Protein AF-A0A117MCD7-F1 (afdb_monomer_lite)

Secondary structure (DSSP, 8-state):
-HHHHHHTT-S-EEEE--HHHHHTT-HHHHHHHHHHHHTTS-EEEE--GGGS-HHHHHHHHHHHHHHT-SEEE---TTS--SS----------------

Foldseek 3Di:
DLLVCVVVPDQEAEEEFPQVCLVVVVLVVRLVVLLVNCVSHAYEYADLQLSDDPVSVVSVVVSNVSSNHPYYHHHDPPRNCPPPDDDDDDDPDHDDPDD

pLDDT: mean 82.82, std 20.57, range [28.67, 97.81]

Sequence (99 aa):
MSKKAVSDGADELDIVINIPDVIHGRWSKIEKDLKAICRLQDTKVIIGSGFLTDDDIAKASQIVKKAGAICVKTATEKDPLENRELKENKFKNVLFLQK

Structure (mmCIF, N/CA/C/O backbone):
data_AF-A0A117MCD7-F1
#
_entry.id   AF-A0A117MCD7-F1
#
loop_
_atom_site.group_PDB
_atom_site.id
_atom_site.type_symbol
_atom_site.label_atom_id
_atom_site.label_alt_id
_atom_site.label_comp_id
_atom_site.label_asym_id
_atom_site.label_entity_id
_atom_site.label_seq_id
_atom_site.pdbx_PDB_ins_code
_atom_site.Cartn_x
_atom_site.Cartn_y
_atom_site.Cartn_z
_atom_site.occupancy
_atom_site.B_iso_or_equiv
_atom_site.auth_seq_id
_atom_site.auth_comp_id
_atom_site.auth_asym_id
_atom_site.auth_atom_id
_atom_site.pdbx_PDB_model_num
ATOM 1 N N . MET A 1 1 ? -7.554 -9.885 10.027 1.00 65.19 1 MET A N 1
ATOM 2 C CA . MET A 1 1 ? -6.281 -9.507 10.676 1.00 65.19 1 MET A CA 1
ATOM 3 C C . MET A 1 1 ? -6.266 -8.025 11.023 1.00 65.19 1 MET A C 1
ATOM 5 O O . MET A 1 1 ? -6.197 -7.744 12.206 1.00 65.19 1 MET A O 1
ATOM 9 N N . SER A 1 2 ? -6.495 -7.098 10.085 1.00 72.75 2 SER A N 1
ATOM 10 C CA . SER A 1 2 ? -6.547 -5.649 10.384 1.00 72.75 2 SER A CA 1
ATOM 11 C C . SER A 1 2 ? -7.542 -5.280 11.495 1.00 72.75 2 SER A C 1
ATOM 13 O O . SER A 1 2 ? -7.175 -4.606 12.444 1.00 72.75 2 SER A O 1
ATOM 15 N N . LYS A 1 3 ? -8.766 -5.832 11.472 1.00 77.38 3 LYS A N 1
ATOM 16 C CA . LYS A 1 3 ? -9.752 -5.639 12.558 1.00 77.38 3 LYS A CA 1
ATOM 17 C C . LYS A 1 3 ? -9.271 -6.124 13.932 1.00 77.38 3 LYS A C 1
ATOM 19 O O . LYS A 1 3 ? -9.654 -5.554 14.942 1.00 77.38 3 LYS A O 1
ATOM 24 N N . LYS A 1 4 ? -8.457 -7.185 13.964 1.00 80.88 4 LYS A N 1
ATOM 25 C CA . LYS A 1 4 ? -7.906 -7.719 15.211 1.00 80.88 4 LYS A CA 1
ATOM 26 C C . LYS A 1 4 ? -6.795 -6.812 15.738 1.00 80.88 4 LYS A C 1
ATOM 28 O O . LYS A 1 4 ? -6.839 -6.484 16.906 1.00 80.88 4 LYS A O 1
ATOM 33 N N . ALA A 1 5 ? -5.890 -6.345 14.877 1.00 79.44 5 ALA A N 1
ATOM 34 C CA . ALA A 1 5 ? -4.858 -5.384 15.270 1.00 79.44 5 ALA A CA 1
ATOM 35 C C . ALA A 1 5 ? -5.466 -4.097 15.858 1.00 79.44 5 ALA A C 1
ATOM 37 O O . ALA A 1 5 ? -5.031 -3.641 16.907 1.00 79.44 5 ALA A O 1
ATOM 38 N N . VAL A 1 6 ? -6.534 -3.578 15.242 1.00 81.12 6 VAL A N 1
ATOM 39 C CA . VAL A 1 6 ? -7.284 -2.434 15.790 1.00 81.12 6 VAL A CA 1
ATOM 40 C C . VAL A 1 6 ? -7.910 -2.779 17.147 1.00 81.12 6 VAL A C 1
ATOM 42 O O . VAL A 1 6 ? -7.778 -2.015 18.094 1.00 81.12 6 VAL A O 1
ATOM 45 N N . SER A 1 7 ? -8.542 -3.950 17.277 1.00 84.19 7 SER A N 1
ATOM 46 C CA . SER A 1 7 ? -9.109 -4.407 18.556 1.00 84.19 7 SER A CA 1
ATOM 47 C C . SER A 1 7 ? -8.060 -4.625 19.650 1.00 84.19 7 SER A C 1
ATOM 49 O O . SER A 1 7 ? -8.393 -4.516 20.825 1.00 84.19 7 SER A O 1
ATOM 51 N N . ASP A 1 8 ? -6.828 -4.957 19.272 1.00 87.25 8 ASP A N 1
ATOM 52 C CA . ASP A 1 8 ? -5.701 -5.148 20.183 1.00 87.25 8 ASP A CA 1
ATOM 53 C C . ASP A 1 8 ? -5.031 -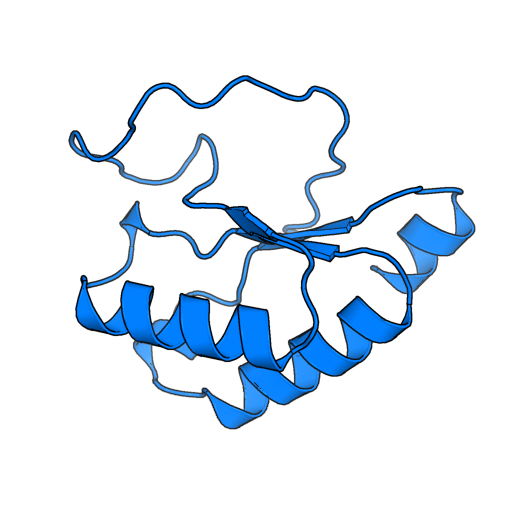3.800 20.551 1.00 87.25 8 ASP A C 1
ATOM 55 O O . ASP A 1 8 ? -4.046 -3.791 21.284 1.00 87.25 8 ASP A O 1
ATOM 59 N N . GLY A 1 9 ? -5.574 -2.666 20.078 1.00 85.44 9 GLY A N 1
ATOM 60 C CA . GLY A 1 9 ? -5.144 -1.316 20.453 1.00 85.44 9 GLY A CA 1
ATOM 61 C C . GLY A 1 9 ? -4.087 -0.692 19.542 1.00 85.44 9 GLY A C 1
ATOM 62 O O . GLY A 1 9 ? -3.364 0.189 19.989 1.00 85.44 9 GLY A O 1
ATOM 63 N N . ALA A 1 10 ? -3.953 -1.138 18.289 1.00 83.88 10 ALA A N 1
ATOM 64 C CA . ALA A 1 10 ? -3.010 -0.524 17.354 1.00 83.88 10 ALA A CA 1
ATOM 65 C C . ALA A 1 10 ? -3.444 0.898 16.945 1.00 83.88 10 ALA A C 1
ATOM 67 O O . ALA A 1 10 ? -4.519 1.084 16.366 1.00 83.88 10 ALA A O 1
ATOM 68 N N . ASP A 1 11 ? -2.568 1.876 17.180 1.00 87.69 11 ASP A N 1
ATOM 69 C CA . ASP A 1 11 ? -2.767 3.273 16.770 1.00 87.69 11 ASP A CA 1
ATOM 70 C C . ASP A 1 11 ? -2.648 3.467 15.249 1.00 87.69 11 ASP A C 1
ATOM 72 O O . ASP A 1 11 ? -3.276 4.351 14.680 1.00 87.69 11 ASP A O 1
ATOM 76 N N . GLU A 1 12 ? -1.877 2.613 14.572 1.00 89.12 12 GLU A N 1
ATOM 77 C CA . GLU A 1 12 ? -1.642 2.672 13.127 1.00 89.12 12 GLU A CA 1
ATOM 78 C C . GLU A 1 12 ? -1.488 1.264 12.530 1.00 89.12 12 GLU A C 1
ATOM 80 O O . GLU A 1 12 ? -1.133 0.301 13.219 1.00 89.12 12 GLU A O 1
ATOM 85 N N . LEU A 1 13 ? -1.725 1.140 11.221 1.00 91.88 13 LEU A N 1
ATOM 86 C CA . LEU A 1 13 ? -1.538 -0.095 10.461 1.00 91.88 13 LEU A CA 1
ATOM 87 C C . LEU A 1 13 ? -0.472 0.067 9.374 1.00 91.88 13 LEU A C 1
ATOM 89 O O . LEU A 1 13 ? -0.640 0.856 8.450 1.00 91.88 13 LEU A O 1
ATOM 93 N N . ASP A 1 14 ? 0.555 -0.776 9.407 1.00 92.62 14 ASP A N 1
ATOM 94 C CA . ASP A 1 14 ? 1.526 -0.925 8.319 1.00 92.62 14 ASP A CA 1
ATOM 95 C C . ASP A 1 14 ? 1.173 -2.171 7.496 1.00 92.62 14 ASP A C 1
ATOM 97 O O . ASP A 1 14 ? 1.285 -3.307 7.962 1.00 92.62 14 ASP A O 1
ATOM 101 N N . ILE A 1 15 ? 0.717 -1.964 6.262 1.00 93.69 15 ILE A N 1
ATOM 102 C CA . ILE A 1 15 ? 0.219 -3.030 5.387 1.00 93.69 15 ILE A CA 1
ATOM 103 C C . ILE A 1 15 ? 1.140 -3.183 4.190 1.00 93.69 15 ILE A C 1
ATOM 105 O O . ILE A 1 15 ? 1.433 -2.207 3.509 1.00 93.69 15 ILE A O 1
ATOM 109 N N . VAL A 1 16 ? 1.545 -4.409 3.871 1.00 94.69 16 VAL A N 1
ATOM 110 C CA . VAL A 1 16 ? 2.208 -4.675 2.592 1.00 94.69 16 VAL A CA 1
ATOM 111 C C . VAL A 1 16 ? 1.149 -4.898 1.518 1.00 94.69 16 VAL A C 1
ATOM 113 O O . VAL A 1 16 ? 0.212 -5.678 1.710 1.00 94.69 16 VAL A O 1
ATOM 116 N N . ILE A 1 17 ? 1.278 -4.193 0.395 1.00 94.50 17 ILE A N 1
ATOM 117 C CA . ILE A 1 17 ? 0.397 -4.372 -0.757 1.00 94.50 17 ILE A CA 1
ATOM 118 C C . ILE A 1 17 ? 0.524 -5.800 -1.301 1.00 94.50 17 ILE A C 1
ATOM 120 O O . ILE A 1 17 ? 1.560 -6.453 -1.178 1.00 94.50 17 ILE A O 1
ATOM 124 N N . ASN A 1 18 ? -0.521 -6.291 -1.959 1.00 94.88 18 ASN A N 1
ATOM 125 C CA . ASN A 1 18 ? -0.428 -7.554 -2.676 1.00 94.88 18 ASN A CA 1
ATOM 126 C C . ASN A 1 18 ? 0.397 -7.360 -3.962 1.00 94.88 18 ASN A C 1
ATOM 128 O O . ASN A 1 18 ? -0.144 -6.975 -4.995 1.00 94.88 18 ASN A O 1
ATOM 132 N N . ILE A 1 19 ? 1.704 -7.617 -3.884 1.00 94.06 19 ILE A N 1
ATOM 133 C CA . ILE A 1 19 ? 2.655 -7.459 -4.996 1.00 94.06 19 ILE A CA 1
ATOM 134 C C . ILE A 1 19 ? 2.231 -8.265 -6.241 1.00 94.06 19 ILE A C 1
ATOM 136 O O . ILE A 1 19 ? 2.201 -7.683 -7.324 1.00 94.06 19 ILE A O 1
ATOM 140 N N . PRO A 1 20 ? 1.806 -9.544 -6.146 1.00 95.75 20 PRO A N 1
ATOM 141 C CA . PRO A 1 20 ? 1.244 -10.248 -7.300 1.00 95.75 20 PRO A CA 1
ATOM 142 C C . PRO A 1 20 ? 0.057 -9.531 -7.960 1.00 95.75 20 PRO A C 1
ATOM 144 O O . PRO A 1 20 ? -0.048 -9.514 -9.183 1.00 95.75 20 PRO A O 1
ATOM 147 N N . ASP A 1 21 ? -0.849 -8.927 -7.182 1.00 97.31 21 ASP A N 1
ATOM 148 C CA . ASP A 1 21 ? -1.954 -8.142 -7.747 1.00 97.31 21 ASP A CA 1
ATOM 149 C C . ASP A 1 21 ? -1.443 -6.899 -8.497 1.00 97.31 21 ASP A C 1
ATOM 151 O O . ASP A 1 21 ? -2.043 -6.534 -9.507 1.00 97.31 21 ASP A O 1
ATOM 155 N N . VAL A 1 22 ? -0.355 -6.273 -8.032 1.00 96.25 22 VAL A N 1
ATOM 156 C CA . VAL A 1 22 ? 0.296 -5.125 -8.691 1.00 96.25 22 VAL A CA 1
ATOM 157 C C . VAL A 1 22 ? 0.889 -5.567 -10.028 1.00 96.25 22 VAL A C 1
ATOM 159 O O . VAL A 1 22 ? 0.510 -5.023 -11.060 1.00 96.25 22 VAL A O 1
ATOM 162 N N . ILE A 1 23 ? 1.707 -6.626 -10.022 1.00 93.38 23 ILE A N 1
ATOM 163 C CA . ILE A 1 23 ? 2.347 -7.197 -11.223 1.00 93.38 23 ILE A CA 1
ATOM 164 C C . ILE A 1 23 ? 1.302 -7.624 -12.267 1.00 93.38 23 ILE A C 1
ATOM 166 O O . ILE A 1 23 ? 1.508 -7.488 -13.469 1.00 93.38 23 ILE A O 1
ATOM 170 N N . HIS A 1 24 ? 0.146 -8.123 -11.824 1.00 97.00 24 HIS A N 1
ATOM 171 C CA . HIS A 1 24 ? -0.955 -8.508 -12.710 1.00 97.00 24 HIS A CA 1
ATOM 172 C C . HIS A 1 24 ? -1.948 -7.375 -13.014 1.00 97.00 24 HIS A C 1
ATOM 174 O O . HIS A 1 24 ? -3.008 -7.633 -13.590 1.00 97.00 24 HIS A O 1
ATOM 180 N N . GLY A 1 25 ? -1.664 -6.137 -12.605 1.00 96.31 25 GLY A N 1
ATOM 181 C CA . GLY A 1 25 ? -2.493 -4.972 -12.905 1.00 96.31 25 GLY A CA 1
ATOM 182 C C . GLY A 1 25 ? -3.906 -5.018 -12.311 1.00 96.31 25 GLY A C 1
ATOM 183 O O . GLY A 1 25 ? -4.826 -4.380 -12.827 1.00 96.31 25 GLY A O 1
ATOM 184 N N . ARG A 1 26 ? -4.124 -5.755 -11.214 1.00 97.69 26 ARG A N 1
ATOM 185 C CA . ARG A 1 26 ? -5.428 -5.901 -10.536 1.00 97.69 26 ARG A CA 1
ATOM 186 C C . ARG A 1 26 ? -5.758 -4.686 -9.656 1.00 97.69 26 ARG A C 1
ATOM 188 O O . ARG A 1 26 ? -6.184 -4.813 -8.508 1.00 97.69 26 ARG A O 1
ATOM 195 N N . TRP A 1 27 ? -5.617 -3.486 -10.216 1.00 97.06 27 TRP A N 1
ATOM 196 C CA . TRP A 1 27 ? -5.702 -2.202 -9.510 1.00 97.06 27 TRP A CA 1
ATOM 197 C C . TRP A 1 27 ? -7.037 -1.965 -8.804 1.00 97.06 27 TRP A C 1
ATOM 199 O O . TRP A 1 27 ? -7.059 -1.460 -7.687 1.00 97.06 27 TRP A O 1
ATOM 209 N N . SER A 1 28 ? -8.156 -2.354 -9.423 1.00 97.19 28 SER A N 1
ATOM 210 C CA . SER A 1 28 ? -9.487 -2.189 -8.820 1.00 97.19 28 SER A CA 1
ATOM 211 C C . SER A 1 28 ? -9.650 -3.028 -7.548 1.00 97.19 28 SER A C 1
ATOM 213 O O . SER A 1 28 ? -10.217 -2.556 -6.560 1.00 97.19 28 SER A O 1
ATOM 215 N N . LYS A 1 29 ? -9.098 -4.249 -7.545 1.00 97.31 29 LYS A N 1
ATOM 216 C CA . LYS A 1 29 ? -9.095 -5.128 -6.373 1.00 97.31 29 L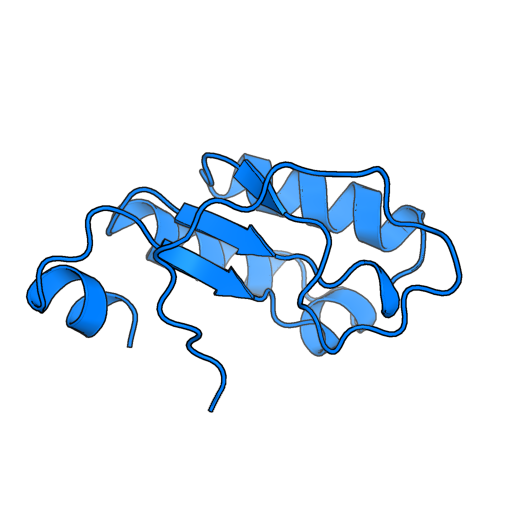YS A CA 1
ATOM 217 C C . LYS A 1 29 ? -8.248 -4.523 -5.254 1.00 97.31 29 LYS A C 1
ATOM 219 O O . LYS A 1 29 ? -8.737 -4.390 -4.139 1.00 97.31 29 LYS A O 1
ATOM 224 N N . ILE A 1 30 ? -7.032 -4.083 -5.581 1.00 97.44 30 ILE A N 1
ATOM 225 C CA . ILE A 1 30 ? -6.124 -3.415 -4.639 1.00 97.44 30 ILE A CA 1
ATOM 226 C C . ILE A 1 30 ? -6.790 -2.184 -4.018 1.00 97.44 30 ILE A C 1
ATOM 228 O O . ILE A 1 30 ? -6.816 -2.052 -2.798 1.00 97.44 30 ILE A O 1
ATOM 232 N N . GLU A 1 31 ? -7.349 -1.289 -4.838 1.00 97.69 31 GLU A N 1
ATOM 233 C CA . GLU A 1 31 ? -7.991 -0.064 -4.355 1.00 97.69 31 GLU A CA 1
ATOM 234 C C . GLU A 1 31 ? -9.145 -0.390 -3.400 1.00 97.69 31 GLU A C 1
ATOM 236 O O . GLU A 1 31 ? -9.274 0.234 -2.347 1.00 97.69 31 GLU A O 1
ATOM 241 N N . LYS A 1 32 ? -9.975 -1.382 -3.743 1.00 97.69 32 LYS A N 1
ATOM 242 C CA . LYS A 1 32 ? -11.094 -1.822 -2.903 1.00 97.69 32 LYS A CA 1
ATOM 243 C C . LYS A 1 32 ? -10.612 -2.387 -1.5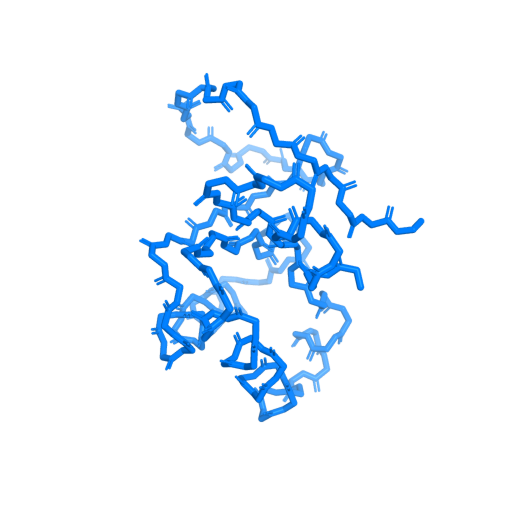65 1.00 97.69 32 LYS A C 1
ATOM 245 O O . LYS A 1 32 ? -11.161 -2.010 -0.528 1.00 97.69 32 LYS A O 1
ATOM 250 N N . ASP A 1 33 ? -9.603 -3.254 -1.590 1.00 96.31 33 ASP A N 1
ATOM 251 C CA . ASP A 1 33 ? -9.048 -3.894 -0.395 1.00 96.31 33 ASP A CA 1
ATOM 252 C C . ASP A 1 33 ? -8.409 -2.841 0.530 1.00 96.31 33 ASP A C 1
ATOM 254 O O . ASP A 1 33 ? -8.722 -2.785 1.721 1.00 96.31 33 ASP A O 1
ATOM 258 N N . LEU A 1 34 ? -7.598 -1.932 -0.021 1.00 96.62 34 LEU A N 1
ATOM 259 C CA . LEU A 1 34 ? -6.960 -0.858 0.743 1.00 96.62 34 LEU A CA 1
ATOM 260 C C . LEU A 1 34 ? -7.977 0.135 1.313 1.00 96.62 34 LEU A C 1
ATOM 262 O O . LEU A 1 34 ? -7.861 0.497 2.481 1.00 96.62 34 LEU A O 1
ATOM 266 N N . LYS A 1 35 ? -9.013 0.526 0.556 1.00 97.44 35 LYS A N 1
ATOM 267 C CA . LYS A 1 35 ? -10.092 1.395 1.068 1.00 97.44 35 LYS A CA 1
ATOM 268 C C . LYS A 1 35 ? -10.812 0.778 2.256 1.00 97.44 35 LYS A C 1
ATOM 270 O O . LYS A 1 35 ? -11.200 1.492 3.176 1.00 97.44 35 LYS A O 1
ATOM 275 N N . ALA A 1 36 ? -11.032 -0.534 2.229 1.00 96.00 36 ALA A N 1
ATOM 276 C CA . ALA A 1 36 ? -11.661 -1.224 3.345 1.00 96.00 36 ALA A CA 1
ATOM 277 C C . ALA A 1 36 ? -10.778 -1.191 4.600 1.00 96.00 36 ALA A C 1
ATOM 279 O O . ALA A 1 36 ? -11.315 -1.076 5.697 1.00 96.00 36 ALA A O 1
ATOM 280 N N . ILE A 1 37 ? -9.452 -1.259 4.443 1.00 94.19 37 ILE A N 1
ATOM 281 C CA . ILE A 1 37 ? -8.498 -1.211 5.558 1.00 94.19 37 ILE A CA 1
ATOM 282 C C . ILE A 1 37 ? -8.330 0.215 6.093 1.0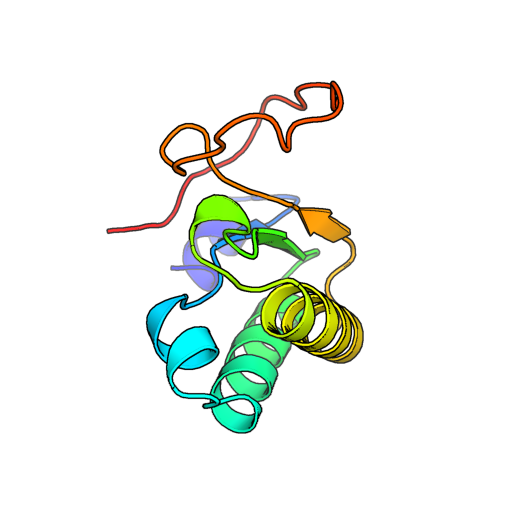0 94.19 37 ILE A C 1
ATOM 284 O O . ILE A 1 37 ? -8.471 0.410 7.295 1.00 94.19 37 ILE A O 1
ATOM 288 N N . CYS A 1 38 ? -8.127 1.208 5.222 1.00 95.06 38 CYS A N 1
ATOM 289 C CA . CYS A 1 38 ? -7.904 2.606 5.618 1.00 95.06 38 CYS A CA 1
ATOM 290 C C . CYS A 1 38 ? -9.115 3.230 6.335 1.00 95.06 38 CYS A C 1
ATOM 292 O O . CYS A 1 38 ? -8.986 4.239 7.009 1.00 95.06 38 CYS A O 1
ATOM 294 N N . ARG A 1 39 ? -10.310 2.634 6.213 1.00 95.25 39 ARG A N 1
ATOM 295 C CA . ARG A 1 39 ? -11.502 3.033 6.987 1.00 95.25 39 ARG A CA 1
ATOM 296 C C . ARG A 1 39 ? -11.490 2.551 8.437 1.00 95.25 39 ARG A C 1
ATOM 298 O O . ARG A 1 39 ? -12.331 2.996 9.209 1.00 95.25 39 ARG A O 1
ATOM 305 N N . LEU A 1 40 ? -10.640 1.584 8.775 1.00 92.94 40 LEU A N 1
ATOM 306 C CA . LEU A 1 40 ? -10.594 0.990 10.111 1.00 92.94 40 LEU A CA 1
ATOM 307 C C . LEU A 1 40 ? -9.642 1.742 11.040 1.00 92.94 40 LEU A C 1
ATOM 309 O O . LEU A 1 40 ? -9.925 1.806 12.230 1.00 92.94 40 LEU A O 1
ATOM 313 N N . GLN A 1 41 ? -8.523 2.236 10.506 1.00 92.38 41 GLN A N 1
ATOM 314 C CA . GLN A 1 41 ? -7.475 2.950 11.234 1.00 92.38 41 GLN A CA 1
ATOM 315 C C . GLN A 1 41 ? -6.536 3.642 10.235 1.00 92.38 41 GLN A C 1
ATOM 317 O O . GLN A 1 41 ? -6.444 3.218 9.073 1.00 92.38 41 GLN A O 1
ATOM 322 N N . ASP A 1 42 ? -5.800 4.648 10.698 1.00 93.81 42 ASP A N 1
ATOM 323 C CA . ASP A 1 42 ? -4.697 5.249 9.952 1.00 93.81 42 ASP A CA 1
ATOM 324 C C . ASP A 1 42 ? -3.731 4.174 9.440 1.00 93.81 42 ASP A C 1
ATOM 326 O O . ASP A 1 42 ? -3.270 3.296 10.172 1.00 93.81 42 ASP A O 1
ATOM 330 N N . THR A 1 43 ? -3.483 4.197 8.130 1.00 95.50 43 THR A N 1
ATOM 331 C CA . THR A 1 43 ? -2.794 3.111 7.426 1.00 95.50 43 THR A CA 1
ATOM 332 C C . THR A 1 43 ? -1.638 3.645 6.587 1.00 95.50 43 THR A C 1
ATOM 334 O O . THR A 1 43 ? -1.815 4.550 5.767 1.00 95.50 43 THR A O 1
ATOM 337 N N . LYS A 1 44 ? -0.462 3.034 6.737 1.00 95.44 44 LYS A N 1
ATOM 338 C CA . LYS A 1 44 ? 0.712 3.193 5.875 1.00 95.44 44 LYS A CA 1
ATOM 339 C C . LYS A 1 44 ? 0.839 1.945 5.005 1.00 95.44 44 LYS A C 1
ATOM 341 O O . LYS A 1 44 ? 0.683 0.826 5.493 1.00 95.44 44 LYS A O 1
ATOM 346 N N . VAL A 1 45 ? 1.110 2.110 3.712 1.00 96.62 45 VAL A N 1
ATOM 347 C CA . VAL A 1 45 ? 1.173 0.970 2.781 1.00 96.62 45 VAL A CA 1
ATOM 348 C C . VAL A 1 45 ? 2.570 0.817 2.206 1.00 96.62 45 VAL A C 1
ATOM 350 O O . VAL A 1 45 ? 3.060 1.719 1.535 1.00 96.62 45 VAL A O 1
ATOM 353 N N . ILE A 1 46 ? 3.185 -0.339 2.438 1.00 96.50 46 ILE A N 1
ATOM 354 C CA . ILE A 1 46 ? 4.463 -0.754 1.861 1.00 96.50 46 ILE A CA 1
ATOM 355 C C . ILE A 1 46 ? 4.191 -1.348 0.476 1.00 96.50 46 ILE A C 1
ATOM 357 O O . ILE A 1 46 ? 3.507 -2.367 0.371 1.00 96.50 46 ILE A O 1
ATOM 361 N N . ILE A 1 47 ? 4.694 -0.713 -0.587 1.00 95.44 47 ILE A N 1
ATOM 362 C CA . ILE A 1 47 ? 4.397 -1.136 -1.970 1.00 95.44 47 ILE A CA 1
ATOM 363 C C . ILE A 1 47 ? 5.315 -2.244 -2.493 1.00 95.44 47 ILE A C 1
ATOM 365 O O . ILE A 1 47 ? 4.986 -2.885 -3.485 1.00 95.44 47 ILE A O 1
ATOM 369 N N . GLY A 1 48 ? 6.440 -2.480 -1.827 1.00 92.44 48 GLY A N 1
ATOM 370 C CA . GLY A 1 48 ? 7.399 -3.503 -2.217 1.00 92.44 48 GLY A CA 1
ATOM 371 C C . GLY A 1 48 ? 8.193 -3.126 -3.467 1.00 92.44 48 GLY A C 1
ATOM 372 O O . GLY A 1 48 ? 8.265 -3.899 -4.421 1.00 92.44 48 GLY A O 1
ATOM 373 N N . SER A 1 49 ? 8.746 -1.909 -3.499 1.00 90.12 49 SER A N 1
ATOM 374 C CA . SER A 1 49 ? 9.378 -1.319 -4.690 1.00 90.12 49 SER A CA 1
ATOM 375 C C . SER A 1 49 ? 10.571 -2.106 -5.249 1.00 90.12 49 SER A C 1
ATOM 377 O O . SER A 1 49 ? 10.931 -1.898 -6.406 1.00 90.12 49 SER A O 1
ATOM 379 N N . GLY A 1 50 ? 11.169 -3.019 -4.474 1.00 89.81 50 GLY A N 1
ATOM 380 C CA . GLY A 1 50 ? 12.217 -3.928 -4.957 1.00 89.81 50 GLY A CA 1
ATOM 381 C C . GLY A 1 50 ? 11.719 -4.950 -5.986 1.00 89.81 50 GLY A C 1
ATOM 382 O O . GLY A 1 50 ? 12.504 -5.473 -6.767 1.00 89.81 50 GLY A O 1
ATOM 383 N N . PHE A 1 51 ? 10.410 -5.206 -6.031 1.00 89.69 51 PHE A N 1
ATOM 384 C CA . PHE A 1 51 ? 9.791 -6.155 -6.963 1.00 89.69 51 PHE A CA 1
ATOM 385 C C . PHE A 1 51 ? 9.113 -5.485 -8.163 1.00 89.69 51 PHE A C 1
ATOM 387 O O . PHE A 1 51 ? 8.539 -6.177 -9.002 1.00 89.69 51 PHE A O 1
ATOM 394 N N . LEU A 1 52 ? 9.111 -4.153 -8.215 1.00 91.88 52 LEU A N 1
ATOM 395 C CA . LEU A 1 52 ? 8.252 -3.377 -9.102 1.00 91.88 52 LEU A CA 1
ATOM 396 C C . LEU A 1 52 ? 9.060 -2.516 -10.074 1.00 91.88 52 LEU A C 1
ATOM 398 O O . LEU A 1 52 ? 10.133 -1.995 -9.749 1.00 91.88 52 LEU A O 1
ATOM 402 N N . THR A 1 53 ? 8.494 -2.324 -11.264 1.00 92.94 53 THR A N 1
ATOM 403 C CA . THR A 1 53 ? 8.979 -1.323 -12.217 1.00 92.94 53 THR A CA 1
ATOM 404 C C . THR A 1 53 ? 8.649 0.091 -11.732 1.00 92.94 53 THR A C 1
ATOM 406 O O . THR A 1 53 ? 7.803 0.278 -10.856 1.00 92.94 53 THR A O 1
ATOM 409 N N . ASP A 1 54 ? 9.285 1.111 -12.307 1.00 92.38 54 ASP A N 1
ATOM 410 C CA . ASP A 1 54 ? 9.012 2.506 -11.930 1.00 92.38 54 ASP A CA 1
ATOM 411 C C . ASP A 1 54 ? 7.561 2.915 -12.247 1.00 92.38 54 ASP A C 1
ATOM 413 O O . ASP A 1 54 ? 6.935 3.645 -11.472 1.00 92.38 54 ASP A O 1
ATOM 417 N N . ASP A 1 55 ? 6.989 2.365 -13.322 1.00 94.19 55 ASP A N 1
ATOM 418 C CA . ASP A 1 55 ? 5.584 2.558 -13.688 1.00 94.19 55 ASP A CA 1
ATOM 419 C C . ASP A 1 55 ? 4.639 1.909 -12.668 1.00 94.19 55 ASP A C 1
ATOM 421 O O . ASP A 1 55 ? 3.662 2.530 -12.230 1.00 94.19 55 ASP A O 1
ATOM 425 N N . ASP A 1 56 ? 4.952 0.687 -12.227 1.00 95.69 56 ASP A N 1
ATOM 426 C CA . ASP A 1 56 ? 4.193 0.002 -11.178 1.00 95.69 56 ASP A CA 1
ATOM 427 C C . ASP A 1 56 ? 4.278 0.753 -9.849 1.00 95.69 56 ASP A C 1
ATOM 429 O O . ASP A 1 56 ? 3.266 0.904 -9.165 1.00 95.69 56 ASP A O 1
ATOM 433 N N . ILE A 1 57 ? 5.455 1.281 -9.495 1.00 95.25 57 ILE A N 1
ATOM 434 C CA . ILE A 1 57 ? 5.665 2.098 -8.292 1.00 95.25 57 ILE A CA 1
ATOM 435 C C . ILE A 1 57 ? 4.809 3.364 -8.353 1.00 95.25 57 ILE A C 1
ATOM 437 O O . ILE A 1 57 ? 4.096 3.679 -7.390 1.00 95.25 57 ILE A O 1
ATOM 441 N N . ALA A 1 58 ? 4.837 4.081 -9.478 1.00 96.12 58 ALA A N 1
ATOM 442 C CA . ALA A 1 58 ? 4.038 5.285 -9.670 1.00 96.12 58 ALA A CA 1
ATOM 443 C C . ALA A 1 58 ? 2.539 4.970 -9.570 1.00 96.12 58 ALA A C 1
ATOM 445 O O . ALA A 1 58 ? 1.789 5.673 -8.880 1.00 96.12 58 ALA A O 1
ATOM 446 N N . LYS A 1 59 ? 2.094 3.881 -10.207 1.00 97.25 59 LYS A N 1
ATOM 447 C CA . LYS A 1 59 ? 0.688 3.476 -10.203 1.00 97.25 59 LYS A CA 1
ATOM 448 C C . LYS A 1 59 ? 0.223 2.998 -8.831 1.00 97.25 59 LYS A C 1
ATOM 450 O O . LYS A 1 59 ? -0.831 3.438 -8.366 1.00 97.25 59 LYS A O 1
ATOM 455 N N . ALA A 1 60 ? 1.007 2.157 -8.163 1.00 96.81 60 ALA A N 1
ATOM 456 C CA . ALA A 1 60 ? 0.732 1.683 -6.813 1.00 96.81 60 ALA A CA 1
ATOM 457 C C . ALA A 1 60 ? 0.635 2.860 -5.836 1.00 96.81 60 ALA A C 1
ATOM 459 O O . ALA A 1 60 ? -0.345 2.952 -5.100 1.00 96.81 60 ALA A O 1
ATOM 460 N N . SER A 1 61 ? 1.564 3.818 -5.901 1.00 96.56 61 SER A N 1
ATOM 461 C CA . SER A 1 61 ? 1.550 5.022 -5.059 1.00 96.56 61 SER A CA 1
ATOM 462 C C . SER A 1 61 ? 0.275 5.853 -5.247 1.00 96.56 61 SER A C 1
ATOM 464 O O . SER A 1 61 ? -0.335 6.299 -4.272 1.00 96.56 61 SER A O 1
ATOM 466 N N . GLN A 1 62 ? -0.186 6.021 -6.492 1.00 97.69 62 GLN A N 1
ATOM 467 C CA . GLN A 1 62 ? -1.451 6.706 -6.783 1.00 97.69 62 GLN A CA 1
ATOM 468 C C . GLN A 1 62 ? -2.661 5.957 -6.211 1.00 97.69 62 GLN A C 1
ATOM 470 O O . GLN A 1 62 ? -3.552 6.582 -5.634 1.00 97.69 62 GLN A O 1
ATOM 475 N N . ILE A 1 63 ? -2.701 4.629 -6.358 1.00 97.81 63 ILE A N 1
ATOM 476 C CA . ILE A 1 63 ? -3.787 3.793 -5.830 1.00 97.81 63 ILE A CA 1
ATOM 477 C C . ILE A 1 63 ? -3.814 3.828 -4.301 1.00 97.81 63 ILE A C 1
ATOM 479 O O . ILE A 1 63 ? -4.886 3.995 -3.724 1.00 97.81 63 ILE A O 1
ATOM 483 N N . VAL A 1 64 ? -2.653 3.743 -3.650 1.00 97.62 64 VAL A N 1
ATOM 484 C CA . VAL A 1 64 ? -2.514 3.848 -2.192 1.00 97.62 64 VAL A CA 1
ATOM 485 C C . VAL A 1 64 ? -3.038 5.195 -1.693 1.00 97.62 64 VAL A C 1
ATOM 487 O O . VAL A 1 64 ? -3.883 5.229 -0.797 1.00 97.62 64 VAL A O 1
ATOM 490 N N . LYS A 1 65 ? -2.630 6.302 -2.329 1.00 96.31 65 LYS A N 1
ATOM 491 C CA . LYS A 1 65 ? -3.144 7.641 -2.001 1.00 96.31 65 LYS A CA 1
ATOM 492 C C . LYS A 1 65 ? -4.662 7.725 -2.181 1.00 96.31 65 LYS A C 1
ATOM 494 O O . LYS A 1 65 ? -5.366 8.219 -1.307 1.00 96.31 65 LYS A O 1
ATOM 499 N N . LYS A 1 66 ? -5.187 7.211 -3.298 1.00 97.06 66 LYS A N 1
ATOM 500 C CA . LYS A 1 66 ? -6.631 7.195 -3.590 1.00 97.06 66 LYS A CA 1
ATOM 501 C C . LYS A 1 66 ? -7.425 6.320 -2.613 1.00 97.06 66 LYS A C 1
ATOM 503 O O . LYS A 1 66 ? -8.616 6.555 -2.405 1.00 97.06 66 LYS A O 1
ATOM 508 N N . ALA A 1 67 ? -6.789 5.307 -2.030 1.00 96.88 67 ALA A N 1
ATOM 509 C CA . ALA A 1 67 ? -7.408 4.436 -1.044 1.00 96.88 67 ALA A CA 1
ATOM 510 C C . ALA A 1 67 ? -7.549 5.078 0.346 1.00 96.88 67 ALA A C 1
ATOM 512 O O . ALA A 1 67 ? -8.346 4.585 1.143 1.00 96.88 67 ALA A O 1
ATOM 513 N N . GLY A 1 68 ? -6.852 6.191 0.600 1.00 96.56 68 GLY A N 1
ATOM 514 C CA . GLY A 1 68 ? -6.912 6.934 1.861 1.00 96.56 68 GLY A CA 1
ATOM 515 C C . GLY A 1 68 ? -5.791 6.601 2.844 1.00 96.56 68 GLY A C 1
ATOM 516 O O . GLY A 1 68 ? -5.926 6.904 4.022 1.00 96.56 68 GLY A O 1
AT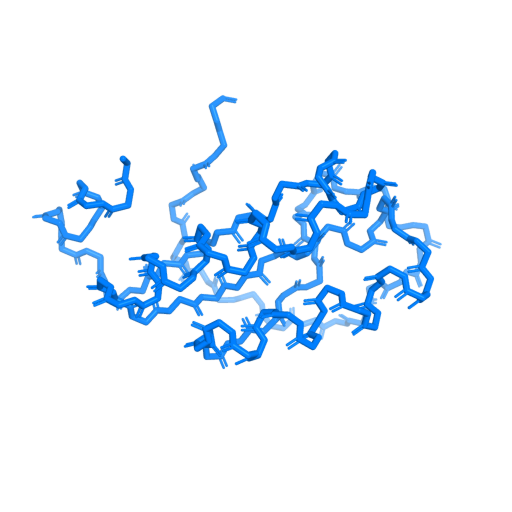OM 517 N N . ALA A 1 69 ? -4.701 5.980 2.387 1.00 96.31 69 ALA A N 1
ATOM 518 C CA . ALA A 1 69 ? -3.528 5.768 3.228 1.00 96.31 69 ALA A CA 1
ATOM 519 C C . ALA A 1 69 ? -2.824 7.100 3.537 1.00 96.31 69 ALA A C 1
ATOM 521 O O . ALA A 1 69 ? -2.711 7.968 2.667 1.00 96.31 69 ALA A O 1
ATOM 522 N N . ILE A 1 70 ? -2.298 7.231 4.754 1.00 96.75 70 ILE A N 1
ATOM 523 C CA . ILE A 1 70 ? -1.592 8.437 5.212 1.00 96.75 70 ILE A CA 1
ATOM 524 C C . ILE A 1 70 ? -0.138 8.486 4.726 1.00 96.75 70 ILE A C 1
ATOM 526 O O . ILE A 1 70 ? 0.477 9.548 4.694 1.00 96.75 70 ILE A O 1
ATOM 530 N N . CYS A 1 71 ? 0.421 7.337 4.334 1.00 94.81 71 CYS A N 1
ATOM 531 C CA . CYS A 1 71 ? 1.801 7.219 3.878 1.00 94.81 71 CYS A CA 1
ATOM 532 C C . CYS A 1 71 ? 1.966 6.055 2.889 1.00 94.81 71 CYS A C 1
ATOM 534 O O . CYS A 1 71 ? 1.351 4.995 3.041 1.00 94.81 71 CYS A O 1
ATOM 536 N N . VAL A 1 72 ? 2.837 6.252 1.898 1.00 94.31 72 VAL A N 1
ATOM 537 C CA . VAL A 1 72 ? 3.369 5.198 1.029 1.00 94.31 72 VAL A CA 1
ATOM 538 C C . VAL A 1 72 ? 4.777 4.885 1.527 1.00 94.31 72 VAL A C 1
ATOM 540 O O . VAL A 1 72 ? 5.615 5.779 1.576 1.00 94.31 72 VAL A O 1
ATOM 543 N N . LYS A 1 73 ? 5.037 3.631 1.887 1.00 93.69 73 LYS A N 1
ATOM 544 C CA . LYS A 1 73 ? 6.360 3.129 2.265 1.00 93.69 73 LYS A CA 1
ATOM 545 C C . LYS A 1 73 ? 6.940 2.324 1.108 1.00 93.69 73 LYS A C 1
ATOM 547 O O . LYS A 1 73 ? 6.212 1.649 0.380 1.00 93.69 73 LYS A O 1
ATOM 552 N N . THR A 1 74 ? 8.251 2.385 0.942 1.00 89.44 74 THR A N 1
ATOM 553 C CA . THR A 1 74 ? 8.953 1.785 -0.198 1.00 89.44 74 THR A CA 1
ATOM 554 C C . THR A 1 74 ? 8.950 0.260 -0.134 1.00 89.44 74 THR A C 1
ATOM 556 O O . THR A 1 74 ? 8.365 -0.393 -0.999 1.00 89.44 74 THR A O 1
ATOM 559 N N . ALA A 1 75 ? 9.548 -0.312 0.907 1.00 88.31 75 ALA A N 1
ATOM 560 C CA . ALA A 1 75 ? 9.867 -1.732 0.960 1.00 88.31 75 ALA A CA 1
ATOM 561 C C . ALA A 1 75 ? 9.949 -2.275 2.394 1.00 88.31 75 ALA A C 1
ATOM 563 O O . ALA A 1 75 ? 9.889 -1.529 3.375 1.00 88.31 75 ALA A O 1
ATOM 564 N N . THR A 1 76 ? 10.047 -3.599 2.508 1.00 87.75 76 THR A N 1
ATOM 565 C CA . THR A 1 76 ? 10.377 -4.291 3.758 1.00 87.75 76 THR A CA 1
ATOM 566 C C . THR A 1 76 ? 11.873 -4.614 3.794 1.00 87.75 76 THR A C 1
ATOM 568 O O . THR A 1 76 ? 12.537 -4.578 2.763 1.00 87.75 76 THR A O 1
ATOM 571 N N . GLU A 1 77 ? 12.413 -5.009 4.954 1.00 80.12 77 GLU A N 1
ATOM 572 C CA . GLU A 1 77 ? 13.830 -5.413 5.068 1.00 80.12 77 GLU A CA 1
ATOM 573 C C . GLU A 1 77 ? 14.198 -6.641 4.203 1.00 80.12 77 GLU A C 1
ATOM 575 O O . GLU A 1 77 ? 15.376 -6.944 4.041 1.00 80.12 77 GLU A O 1
ATOM 580 N N . LYS A 1 78 ? 13.212 -7.375 3.665 1.00 80.69 78 LYS A N 1
ATOM 581 C CA . LYS A 1 78 ? 13.425 -8.581 2.844 1.00 80.69 78 LYS A CA 1
ATOM 582 C C . LYS A 1 78 ? 13.356 -8.325 1.338 1.00 80.69 78 LYS A C 1
ATOM 584 O O . LYS A 1 78 ? 13.531 -9.263 0.561 1.00 80.69 78 LYS A O 1
ATOM 589 N N . ASP A 1 79 ? 13.053 -7.103 0.922 1.00 80.38 79 ASP A N 1
ATOM 590 C CA . ASP A 1 79 ? 12.919 -6.769 -0.489 1.00 80.38 79 ASP A CA 1
ATOM 591 C C . ASP A 1 79 ? 14.303 -6.689 -1.162 1.00 80.38 79 ASP A C 1
ATOM 593 O O . ASP A 1 79 ? 15.254 -6.180 -0.561 1.00 80.38 79 ASP A O 1
ATOM 597 N N . PRO A 1 80 ? 14.444 -7.143 -2.419 1.00 81.00 80 PRO A N 1
ATOM 598 C CA . PRO A 1 80 ? 15.690 -7.024 -3.166 1.00 81.00 80 PRO A CA 1
ATOM 599 C C . PRO A 1 80 ? 15.883 -5.573 -3.633 1.00 81.00 80 PRO A C 1
ATOM 601 O O . PRO A 1 80 ? 15.467 -5.179 -4.720 1.00 81.00 80 PRO A O 1
ATOM 604 N N . LEU A 1 81 ? 16.488 -4.745 -2.781 1.00 70.31 81 LEU A N 1
ATOM 605 C CA . LEU A 1 81 ? 16.751 -3.331 -3.049 1.00 70.31 81 LEU A CA 1
ATOM 606 C C . LEU A 1 81 ? 18.208 -3.159 -3.491 1.00 70.31 81 LEU A C 1
ATOM 608 O O . LEU A 1 81 ? 19.071 -2.799 -2.698 1.00 70.31 81 LEU A O 1
ATOM 612 N N . GLU A 1 82 ? 18.503 -3.412 -4.766 1.00 59.03 82 GLU A N 1
ATOM 613 C CA . GLU A 1 82 ? 19.849 -3.241 -5.340 1.00 59.03 82 GLU A CA 1
ATOM 614 C C . GLU A 1 82 ? 20.229 -1.750 -5.517 1.00 59.03 82 GLU A C 1
ATOM 616 O O . GLU A 1 82 ? 20.547 -1.321 -6.618 1.00 59.03 82 GLU A O 1
ATOM 621 N N . ASN A 1 83 ? 20.238 -0.948 -4.438 1.00 54.84 83 ASN A N 1
ATOM 622 C CA . ASN A 1 83 ? 20.640 0.480 -4.373 1.00 54.84 83 ASN A CA 1
ATOM 623 C C . ASN A 1 83 ? 19.523 1.547 -4.480 1.00 54.84 83 ASN A C 1
ATOM 625 O O . ASN A 1 83 ? 19.806 2.697 -4.813 1.00 54.84 83 ASN A O 1
ATOM 629 N N . ARG A 1 84 ? 18.258 1.219 -4.172 1.00 58.22 84 ARG A N 1
ATOM 630 C CA . ARG A 1 84 ? 17.134 2.192 -4.179 1.00 58.22 84 ARG A CA 1
A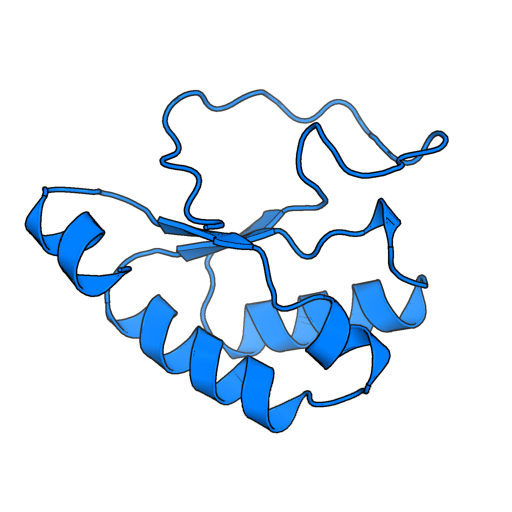TOM 631 C C . ARG A 1 84 ? 16.821 2.850 -2.823 1.00 58.22 84 ARG A C 1
ATOM 633 O O . ARG A 1 84 ? 15.999 3.762 -2.781 1.00 58.22 84 ARG A O 1
ATOM 640 N N . GLU A 1 85 ? 17.443 2.427 -1.722 1.00 50.62 85 GLU A N 1
ATOM 641 C CA . GLU A 1 85 ? 17.168 3.011 -0.402 1.00 50.62 85 GLU A CA 1
ATOM 642 C C . GLU A 1 85 ? 17.881 4.357 -0.204 1.00 50.62 85 GLU A C 1
ATOM 644 O O . GLU A 1 85 ? 19.093 4.429 0.001 1.00 50.62 85 GLU A O 1
ATOM 649 N N . LEU A 1 86 ? 17.109 5.444 -0.190 1.00 50.34 86 LEU A N 1
ATOM 650 C CA . LEU A 1 86 ? 17.498 6.645 0.545 1.00 50.34 86 LEU A CA 1
ATOM 651 C C . LEU A 1 86 ? 17.250 6.383 2.038 1.00 50.34 86 LEU A C 1
ATOM 653 O O . LEU A 1 86 ? 16.250 5.770 2.401 1.00 50.34 86 LEU A O 1
ATOM 657 N N . LYS A 1 87 ? 18.173 6.826 2.903 1.00 41.06 87 LYS A N 1
ATOM 658 C CA . LYS A 1 87 ? 18.119 6.622 4.362 1.00 41.06 87 LYS A CA 1
ATOM 659 C C . LYS A 1 87 ? 16.824 7.195 4.954 1.00 41.06 87 LYS A C 1
ATOM 661 O O . LYS A 1 87 ? 16.780 8.376 5.289 1.00 41.06 87 LYS A O 1
ATOM 666 N N . GLU A 1 88 ? 15.793 6.376 5.129 1.00 43.28 88 GLU A N 1
ATOM 667 C CA . GLU A 1 88 ? 14.594 6.767 5.872 1.00 43.28 88 GLU A CA 1
ATOM 668 C C . GLU A 1 88 ? 14.698 6.362 7.350 1.00 43.28 88 GLU A C 1
ATOM 670 O O . GLU A 1 88 ? 15.156 5.276 7.714 1.00 43.28 88 GLU A O 1
ATOM 675 N N . ASN A 1 89 ? 14.297 7.291 8.221 1.00 36.62 89 ASN A N 1
ATOM 676 C CA . ASN A 1 89 ? 14.356 7.167 9.673 1.00 36.62 89 ASN A CA 1
ATOM 677 C C . ASN A 1 89 ? 13.471 6.011 10.168 1.00 36.62 89 ASN A C 1
ATOM 679 O O . ASN A 1 89 ? 12.247 6.049 10.046 1.00 36.62 89 ASN A O 1
ATOM 683 N N . LYS A 1 90 ? 14.099 5.000 10.784 1.00 37.00 90 LYS A N 1
ATOM 684 C CA . LYS A 1 90 ? 13.434 3.846 11.410 1.00 37.00 90 LYS A CA 1
ATOM 685 C C . LYS A 1 90 ? 12.475 4.290 12.525 1.00 37.00 90 LYS A C 1
ATOM 687 O O . LYS A 1 90 ? 12.904 4.494 13.659 1.00 37.00 90 LYS A O 1
ATOM 692 N N . PHE A 1 91 ? 11.174 4.348 12.244 1.00 36.50 91 PHE A N 1
ATOM 693 C CA . PHE A 1 91 ? 10.147 4.345 13.287 1.00 36.50 91 PHE A CA 1
ATOM 694 C C . PHE A 1 91 ? 9.893 2.903 13.736 1.00 36.50 91 PHE A C 1
ATOM 696 O O . PHE A 1 91 ? 9.343 2.081 13.003 1.00 36.50 91 PHE A O 1
ATOM 703 N N . LYS A 1 92 ? 10.367 2.586 14.945 1.00 36.91 92 LYS A N 1
ATOM 704 C CA . LYS A 1 92 ? 10.062 1.342 15.657 1.00 36.91 92 LYS A CA 1
ATOM 705 C C . LYS A 1 92 ? 8.624 1.421 16.168 1.00 36.91 92 LYS A C 1
ATOM 707 O O . LYS A 1 92 ? 8.339 2.350 16.913 1.00 36.91 92 LYS A O 1
ATOM 712 N N . ASN A 1 93 ? 7.784 0.476 15.736 1.00 35.66 93 ASN A N 1
ATOM 713 C CA . ASN A 1 93 ? 6.563 -0.074 16.362 1.00 35.66 93 ASN A CA 1
ATOM 714 C C . ASN A 1 93 ? 5.606 -0.512 15.240 1.00 35.66 93 ASN A C 1
ATOM 716 O O . ASN A 1 93 ? 4.681 0.205 14.885 1.00 35.66 93 ASN A O 1
ATOM 720 N N . VAL A 1 94 ? 5.878 -1.666 14.622 1.00 40.72 94 VAL A N 1
ATOM 721 C CA . VAL A 1 94 ? 5.097 -2.184 13.488 1.00 40.72 94 VAL A CA 1
ATOM 722 C C . VAL A 1 94 ? 4.878 -3.682 13.664 1.00 40.72 94 VAL A C 1
ATOM 724 O O . VAL A 1 94 ? 5.837 -4.450 13.743 1.00 40.72 94 VAL A O 1
ATOM 727 N N . LEU A 1 95 ? 3.612 -4.101 13.699 1.00 38.69 95 LEU A N 1
ATOM 728 C CA . LEU A 1 95 ? 3.228 -5.506 13.609 1.00 38.69 95 LEU A CA 1
ATOM 729 C C . LEU A 1 95 ? 3.187 -5.908 12.128 1.00 38.69 95 LEU A C 1
ATOM 731 O O . LEU A 1 95 ? 2.251 -5.568 11.406 1.00 38.69 95 LEU A O 1
ATOM 735 N N . PHE A 1 96 ? 4.211 -6.630 11.671 1.00 39.00 96 PHE A N 1
ATOM 736 C CA . PHE A 1 96 ? 4.261 -7.197 10.323 1.00 39.00 96 PHE A CA 1
ATOM 737 C C . PHE A 1 96 ? 3.193 -8.287 10.175 1.00 39.00 96 PHE A C 1
ATOM 739 O O . PHE A 1 96 ? 3.300 -9.359 10.766 1.00 39.00 96 PHE A O 1
ATOM 746 N N . LEU A 1 97 ? 2.159 -8.029 9.374 1.00 37.81 97 LEU A N 1
ATOM 747 C CA . LEU A 1 97 ? 1.132 -9.017 9.040 1.00 37.81 97 LEU A CA 1
ATOM 748 C C . LEU A 1 97 ? 1.295 -9.477 7.587 1.00 37.81 97 LEU A C 1
ATOM 750 O O . LEU A 1 97 ? 0.474 -9.169 6.725 1.00 37.81 97 LEU A O 1
ATOM 754 N N . GLN A 1 98 ? 2.349 -10.251 7.333 1.00 30.95 98 GLN A N 1
ATOM 755 C CA . GLN A 1 98 ? 2.372 -11.225 6.243 1.00 30.95 98 GLN A CA 1
ATOM 756 C C . GLN A 1 98 ? 2.477 -12.614 6.874 1.00 30.95 98 GLN A C 1
ATOM 758 O O . GLN A 1 98 ? 3.290 -12.812 7.773 1.00 30.95 98 GLN A O 1
ATOM 763 N N . LYS A 1 99 ? 1.564 -13.505 6.476 1.00 28.67 99 LYS A N 1
ATOM 764 C CA . LYS A 1 99 ? 1.483 -14.886 6.965 1.00 28.67 99 LYS A CA 1
ATOM 765 C C . LYS A 1 99 ? 2.756 -15.667 6.673 1.00 28.67 99 LYS A C 1
ATOM 767 O O . LYS A 1 99 ? 3.331 -15.433 5.589 1.00 28.67 99 LYS A O 1
#

Radius of gyration: 13.08 Å; chains: 1; bounding box: 32×23×34 Å